Protein AF-A0A349W3C4-F1 (afdb_monomer)

Nearest PDB structures (foldseek):
  3vkg-assembly2_A  TM=5.507E-01  e=6.284E+00  Dictyostelium discoideum
  4fqd-assembly2_A  TM=3.760E-01  e=5.141E+00  Streptomyces tendae
  5umq-assembly1_A  TM=2.753E-01  e=2.815E+00  Streptomyces sp. CB03234

Radius of gyration: 19.96 Å; Cα contacts (8 Å, |Δi|>4): 110; chains: 1; bounding box: 44×36×57 Å

pLDDT: mean 89.59, std 10.5, range [45.59, 98.31]

Sequence (102 aa):
TVGSTDTYIVDKVVICTGHKWPTKYEGNVEHYFESPYPPSKLALKTNHAVGIRGASLTAIDAIRTLARHNGSFEALETGELRYEIDPGSENFKILMHTRSGL

Solvent-accessible surface area (backbone atoms only — not comparable to full-atom values): 6838 Å² total; per-residue (Å²): 132,88,75,80,88,79,86,82,93,69,98,76,87,85,90,82,85,76,84,83,76,85,81,83,45,51,90,76,38,86,96,42,84,60,77,88,65,62,62,80,82,44,66,47,71,46,58,42,75,43,80,42,84,46,83,50,71,69,42,53,50,50,50,56,34,31,47,62,45,30,24,48,76,45,78,43,97,86,75,47,76,47,77,45,71,32,92,80,11,84,51,48,45,80,46,78,43,43,97,83,59,130

Mean predicted aligned error: 6.49 Å

Foldseek 3Di:
DPDDPDDDDDPDDDDDPDDDFDDDPVVPPPPDDGPPDDLVVLLDADQAEDEDEADDVSSVSSVVSNQVNQWDWDQDPVRDIDTDGDPVRNHYDYDYHYPVGD

Structure (mmCIF, N/CA/C/O backbone):
data_AF-A0A349W3C4-F1
#
_entry.id   AF-A0A349W3C4-F1
#
loop_
_atom_site.group_PDB
_atom_site.id
_atom_site.type_symbol
_atom_site.label_atom_id
_atom_site.label_alt_id
_atom_site.label_comp_id
_atom_site.label_asym_id
_atom_site.label_entity_id
_atom_site.label_seq_id
_atom_site.pdbx_PDB_ins_code
_atom_site.Cartn_x
_atom_site.Cartn_y
_atom_site.Cartn_z
_ato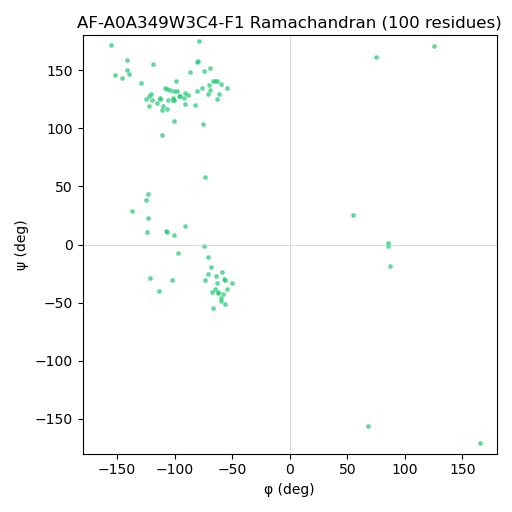m_site.occupancy
_atom_site.B_iso_or_equiv
_atom_site.auth_seq_id
_atom_site.auth_comp_id
_atom_site.auth_asym_id
_atom_site.auth_atom_id
_atom_site.pdbx_PDB_model_num
ATOM 1 N N . THR A 1 1 ? 6.987 -11.775 -25.055 1.00 45.59 1 THR A N 1
ATOM 2 C CA . THR A 1 1 ? 7.460 -10.541 -25.710 1.00 45.59 1 THR A CA 1
ATOM 3 C C . THR A 1 1 ? 8.573 -10.923 -26.648 1.00 45.59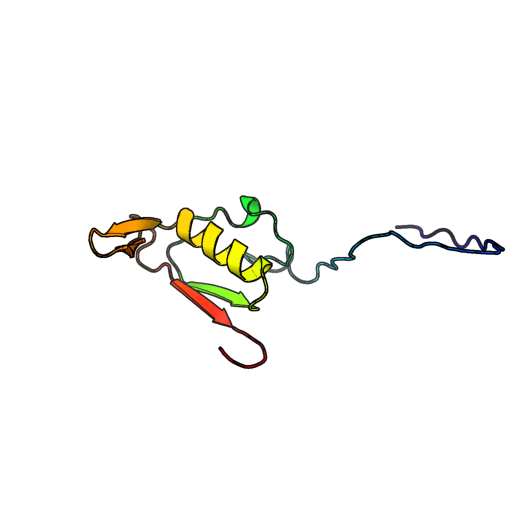 1 THR A C 1
ATOM 5 O O . THR A 1 1 ? 9.598 -11.394 -26.172 1.00 45.59 1 THR A O 1
ATOM 8 N N . VAL A 1 2 ? 8.351 -10.838 -27.956 1.00 48.69 2 VAL A N 1
ATOM 9 C CA . VAL A 1 2 ? 9.430 -11.034 -28.929 1.00 48.69 2 VAL A CA 1
ATOM 10 C C . VAL A 1 2 ? 10.257 -9.753 -28.884 1.00 48.69 2 VAL A C 1
ATOM 12 O O . VAL A 1 2 ? 9.781 -8.704 -29.303 1.00 48.69 2 VAL A O 1
ATOM 15 N N . GLY A 1 3 ? 11.426 -9.799 -28.245 1.00 60.34 3 GLY A N 1
ATOM 16 C CA . GLY A 1 3 ? 12.400 -8.718 -28.375 1.00 60.34 3 GLY A CA 1
ATOM 17 C C . GLY A 1 3 ? 12.942 -8.746 -29.798 1.00 60.34 3 GLY A C 1
ATOM 18 O O . GLY A 1 3 ? 13.264 -9.827 -30.290 1.00 60.34 3 GLY A O 1
ATOM 19 N N . SER A 1 4 ? 13.001 -7.597 -30.469 1.00 73.38 4 SER A N 1
ATOM 20 C CA . SER A 1 4 ? 13.717 -7.524 -31.741 1.00 73.38 4 SER A CA 1
ATOM 21 C C . SER A 1 4 ? 15.210 -7.739 -31.469 1.00 73.38 4 SER A C 1
ATOM 23 O O . SER A 1 4 ? 15.739 -7.301 -30.445 1.00 73.38 4 SER A O 1
ATOM 25 N N . THR A 1 5 ? 15.875 -8.478 -32.351 1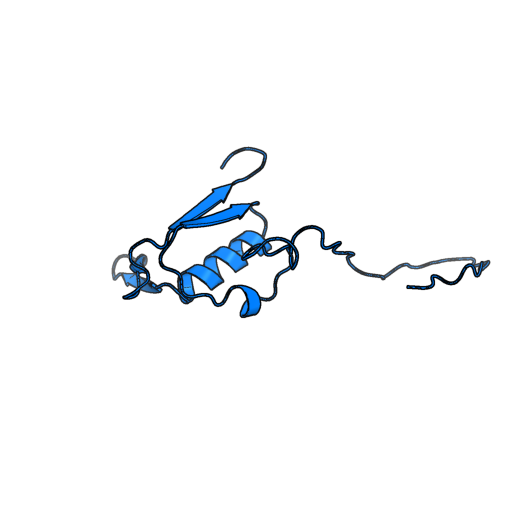.00 83.12 5 THR A N 1
ATOM 26 C CA . THR A 1 5 ? 17.329 -8.701 -32.319 1.00 83.12 5 THR A CA 1
ATOM 27 C C . THR A 1 5 ? 18.080 -7.655 -33.143 1.00 83.12 5 THR A C 1
ATOM 29 O O . THR A 1 5 ? 19.238 -7.861 -33.501 1.00 83.12 5 THR A O 1
ATOM 32 N N . ASP A 1 6 ? 17.420 -6.549 -33.485 1.00 87.44 6 ASP A N 1
ATOM 33 C CA . ASP A 1 6 ? 17.989 -5.548 -34.376 1.00 87.44 6 ASP A CA 1
ATOM 34 C C . ASP A 1 6 ? 19.124 -4.799 -33.683 1.00 87.44 6 ASP A C 1
ATOM 36 O O . ASP A 1 6 ? 19.042 -4.415 -32.515 1.00 87.44 6 ASP A O 1
ATOM 40 N N . THR A 1 7 ? 20.201 -4.588 -34.431 1.00 90.44 7 THR A N 1
ATOM 41 C CA . THR A 1 7 ? 21.372 -3.843 -33.973 1.00 90.44 7 THR A CA 1
ATOM 42 C C . THR A 1 7 ? 21.399 -2.487 -34.658 1.00 90.44 7 THR A C 1
ATOM 44 O O . THR A 1 7 ? 21.242 -2.397 -35.874 1.00 90.44 7 THR A O 1
ATOM 47 N N . TYR A 1 8 ? 21.640 -1.437 -33.878 1.00 91.50 8 TYR A N 1
ATOM 48 C CA . TYR A 1 8 ? 21.709 -0.063 -34.362 1.00 91.50 8 TYR A CA 1
ATOM 49 C C . TYR A 1 8 ? 23.085 0.521 -34.042 1.00 91.50 8 TYR A C 1
ATOM 51 O O . TYR A 1 8 ? 23.539 0.448 -32.900 1.00 91.50 8 TYR A O 1
ATOM 59 N N . ILE A 1 9 ? 23.741 1.114 -35.041 1.00 94.19 9 ILE A N 1
ATOM 60 C CA . ILE A 1 9 ? 24.948 1.923 -34.838 1.00 94.19 9 ILE A CA 1
ATOM 61 C C . ILE A 1 9 ? 24.492 3.365 -34.644 1.00 94.19 9 ILE A C 1
ATOM 63 O O . ILE A 1 9 ? 23.820 3.923 -35.508 1.00 94.19 9 ILE A O 1
ATOM 67 N N . VAL A 1 10 ? 24.834 3.953 -33.501 1.00 95.88 10 VAL A N 1
ATOM 68 C CA . VAL A 1 10 ? 24.459 5.323 -33.142 1.00 95.88 10 VAL A CA 1
ATOM 69 C C . VAL A 1 10 ? 25.627 6.015 -32.453 1.00 95.88 10 VAL A C 1
ATOM 71 O O . 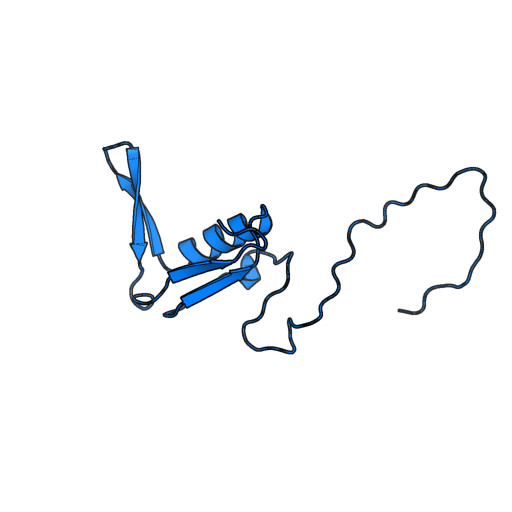VAL A 1 10 ? 26.363 5.383 -31.698 1.00 95.88 10 VAL A O 1
ATOM 74 N N . ASP A 1 11 ? 25.764 7.322 -32.657 1.00 97.06 11 ASP A N 1
ATOM 75 C CA . ASP A 1 11 ? 26.788 8.117 -31.968 1.00 97.06 11 ASP A CA 1
ATOM 76 C C . ASP A 1 11 ? 26.438 8.352 -30.492 1.00 97.06 11 ASP A C 1
ATOM 78 O O . ASP A 1 11 ? 27.316 8.497 -29.640 1.00 97.06 11 ASP A O 1
ATOM 82 N N . LYS A 1 12 ? 25.137 8.414 -30.177 1.00 95.56 12 LYS A N 1
ATOM 83 C CA . LYS A 1 12 ? 24.605 8.581 -28.821 1.00 95.56 12 LYS A CA 1
ATOM 84 C C . LYS A 1 12 ? 23.303 7.809 -28.667 1.00 95.56 12 LYS A C 1
ATOM 86 O O . LYS A 1 12 ? 22.469 7.796 -29.567 1.00 95.56 12 LYS A O 1
ATOM 91 N N . VAL A 1 13 ? 23.109 7.231 -27.487 1.00 94.94 13 VAL A N 1
ATOM 92 C CA . VAL A 1 13 ? 21.878 6.538 -27.100 1.00 94.94 13 VAL A CA 1
ATOM 93 C C . VAL A 1 13 ? 21.389 7.070 -25.758 1.00 94.94 13 VAL A C 1
ATOM 95 O O . VAL A 1 13 ? 22.183 7.303 -24.848 1.00 94.94 13 VAL A O 1
ATOM 98 N N . VAL A 1 14 ? 20.075 7.261 -25.636 1.00 94.50 14 VAL A N 1
ATOM 99 C CA . VAL A 1 14 ? 19.408 7.606 -24.376 1.00 94.50 14 VAL A CA 1
ATOM 100 C C . VAL A 1 14 ? 18.315 6.575 -24.126 1.00 94.50 14 VAL A C 1
ATOM 102 O O . VAL A 1 14 ? 17.463 6.350 -24.983 1.00 94.50 14 VAL A O 1
ATOM 105 N N . ILE A 1 15 ? 18.351 5.931 -22.960 1.00 91.25 15 ILE A N 1
ATOM 106 C CA . ILE A 1 15 ? 17.431 4.850 -22.593 1.00 91.25 15 ILE A CA 1
ATOM 107 C C . ILE A 1 15 ? 16.506 5.355 -21.487 1.00 91.25 15 ILE A C 1
ATOM 109 O O . ILE A 1 15 ? 16.952 5.640 -20.379 1.00 91.25 15 ILE A O 1
ATOM 113 N N . CYS A 1 16 ? 15.208 5.426 -21.791 1.00 93.69 16 CYS A N 1
ATOM 114 C CA . CYS A 1 16 ? 14.165 5.944 -20.897 1.00 93.69 16 CYS A CA 1
ATOM 115 C C . CYS A 1 16 ? 13.031 4.925 -20.684 1.00 93.69 16 CYS A C 1
ATOM 117 O O . CYS A 1 16 ? 11.860 5.287 -20.650 1.00 93.69 16 CYS A O 1
ATOM 119 N N . THR A 1 17 ? 13.349 3.633 -20.570 1.00 91.00 17 THR A N 1
ATOM 120 C CA . THR A 1 17 ? 12.347 2.547 -20.507 1.00 91.00 17 THR A CA 1
ATOM 121 C C . THR A 1 17 ? 11.608 2.439 -19.169 1.00 91.00 17 THR A C 1
ATOM 123 O O . THR A 1 17 ? 10.749 1.576 -19.012 1.00 91.00 17 THR A O 1
ATOM 126 N N . GLY A 1 18 ? 11.942 3.287 -18.195 1.00 89.69 18 GLY A N 1
ATOM 127 C CA . GLY A 1 18 ? 11.348 3.257 -16.863 1.00 89.69 18 GLY A CA 1
ATOM 128 C C . GLY A 1 18 ? 11.726 2.008 -16.062 1.00 89.69 18 GLY A C 1
ATOM 129 O O . GLY A 1 18 ? 12.768 1.388 -16.280 1.00 89.69 18 GLY A O 1
ATOM 130 N N . HIS A 1 19 ? 10.874 1.662 -15.100 1.00 84.56 19 HIS A N 1
ATOM 131 C CA . HIS A 1 19 ? 11.082 0.528 -14.206 1.00 84.56 19 HIS A CA 1
ATOM 132 C C . HIS A 1 19 ? 10.547 -0.772 -14.810 1.00 84.56 19 HIS A C 1
ATOM 134 O O . HIS A 1 19 ? 9.529 -0.792 -15.499 1.00 84.56 19 HIS A O 1
ATOM 140 N N . LYS A 1 20 ? 11.205 -1.882 -14.471 1.00 82.19 20 LYS A N 1
ATOM 141 C CA . LYS A 1 20 ? 10.722 -3.234 -14.747 1.00 82.19 20 LYS A CA 1
ATOM 142 C C . LYS A 1 20 ? 10.326 -3.888 -13.428 1.00 82.19 20 LYS A C 1
ATOM 144 O O . LYS A 1 20 ? 11.181 -4.081 -12.569 1.00 82.19 20 LYS A O 1
ATOM 149 N N . TRP A 1 21 ? 9.058 -4.262 -13.293 1.00 80.81 21 TRP A N 1
ATOM 150 C CA . TRP A 1 21 ? 8.533 -4.934 -12.103 1.00 80.81 21 TRP A CA 1
ATOM 151 C C . TRP A 1 21 ? 8.171 -6.379 -12.444 1.00 80.81 21 TRP A C 1
ATOM 153 O O . TRP A 1 21 ? 7.101 -6.629 -12.994 1.00 80.81 21 TRP A O 1
ATOM 163 N N . PRO A 1 22 ? 9.086 -7.336 -12.224 1.00 79.88 22 PRO A N 1
ATOM 164 C CA . PRO A 1 22 ? 8.781 -8.740 -12.433 1.00 79.88 22 PRO A CA 1
ATOM 165 C C . PRO A 1 22 ? 7.826 -9.232 -11.343 1.00 79.88 22 PRO A C 1
ATOM 167 O O . PRO A 1 22 ? 8.095 -9.059 -10.158 1.00 79.88 22 PRO A O 1
ATOM 170 N N . THR A 1 23 ? 6.742 -9.878 -11.756 1.00 81.69 23 THR A N 1
ATOM 171 C CA . THR A 1 23 ? 5.792 -10.535 -10.857 1.00 81.69 23 THR A CA 1
ATOM 172 C C . THR A 1 23 ? 6.203 -11.992 -10.675 1.00 81.69 23 THR A C 1
ATOM 174 O O . THR A 1 23 ? 6.407 -12.705 -11.659 1.00 81.69 23 THR A O 1
ATOM 177 N N . LYS A 1 24 ? 6.365 -12.437 -9.430 1.00 85.06 24 LYS A N 1
ATOM 178 C CA . LYS A 1 24 ? 6.740 -13.811 -9.081 1.00 85.06 24 LYS A CA 1
ATOM 179 C C . LYS A 1 24 ? 5.624 -14.544 -8.341 1.00 85.06 24 LYS A C 1
ATOM 181 O O . LYS A 1 24 ? 5.409 -15.729 -8.596 1.00 85.06 24 LYS A O 1
ATOM 186 N N . TYR A 1 25 ? 4.935 -13.865 -7.431 1.00 88.00 25 TYR A N 1
ATOM 187 C CA . TYR A 1 25 ? 3.989 -14.507 -6.514 1.00 88.00 25 TYR A CA 1
ATOM 188 C C . TYR A 1 25 ? 2.575 -13.951 -6.622 1.00 88.00 25 TYR A C 1
ATOM 190 O O . TYR A 1 25 ? 1.629 -14.701 -6.387 1.00 88.00 25 TYR A O 1
ATOM 198 N N . GLU A 1 26 ? 2.408 -12.681 -6.998 1.00 87.88 26 GLU A N 1
ATOM 199 C CA . GLU A 1 26 ? 1.069 -12.124 -7.205 1.00 87.88 26 GLU A CA 1
ATOM 200 C C . GLU A 1 26 ? 0.354 -12.884 -8.335 1.00 87.88 26 GLU A C 1
ATOM 202 O O . GLU A 1 26 ? 0.918 -13.126 -9.403 1.00 87.88 26 GLU A O 1
ATOM 207 N N . GLY A 1 27 ? -0.875 -13.327 -8.056 1.00 87.69 27 GLY A N 1
ATOM 208 C CA . GLY A 1 27 ? -1.673 -14.195 -8.932 1.00 87.69 27 GLY A CA 1
ATOM 209 C C . GLY A 1 27 ? -1.425 -15.701 -8.760 1.00 87.69 27 GLY A C 1
ATOM 210 O O . GLY A 1 27 ? -2.289 -16.489 -9.132 1.00 87.69 27 GLY A O 1
ATOM 211 N N . ASN A 1 28 ? -0.302 -16.105 -8.157 1.00 91.94 28 ASN A N 1
ATOM 212 C CA . ASN A 1 28 ? 0.010 -17.513 -7.860 1.00 91.94 28 ASN A CA 1
ATOM 213 C C . ASN A 1 28 ? -0.223 -17.870 -6.387 1.00 91.94 28 ASN A C 1
ATOM 215 O O . ASN A 1 28 ? -0.519 -19.018 -6.063 1.00 91.94 28 ASN A O 1
ATOM 219 N N . VAL A 1 29 ? -0.052 -16.896 -5.493 1.00 92.38 29 VAL A N 1
ATOM 220 C CA . VAL A 1 29 ? -0.310 -17.023 -4.058 1.00 92.38 29 VAL A CA 1
ATOM 221 C C . VAL A 1 29 ? -1.503 -16.142 -3.719 1.00 92.38 29 VAL A C 1
ATOM 223 O O . VAL A 1 29 ? -1.518 -14.950 -4.036 1.00 92.38 29 VAL A O 1
ATOM 226 N N . GLU A 1 30 ? -2.512 -16.736 -3.091 1.00 90.44 30 GLU A N 1
ATOM 227 C CA . GLU A 1 30 ? -3.721 -16.024 -2.693 1.00 90.44 30 GLU A CA 1
ATOM 228 C C . GLU A 1 30 ? -3.384 -14.880 -1.725 1.00 90.44 30 GLU A C 1
ATOM 230 O O . GLU A 1 30 ? -2.530 -15.018 -0.848 1.00 90.44 30 GLU A O 1
ATOM 235 N N . HIS A 1 31 ? -4.032 -13.729 -1.920 1.00 89.38 31 HIS A N 1
ATOM 236 C CA . HIS A 1 31 ? -3.830 -12.515 -1.120 1.00 89.38 31 HIS A CA 1
ATOM 237 C C . HIS A 1 31 ? -2.371 -12.015 -1.041 1.00 89.38 31 HIS A C 1
ATOM 239 O O . HIS A 1 31 ? -2.007 -11.300 -0.106 1.00 89.38 31 HIS A O 1
ATOM 245 N N . TYR A 1 32 ? -1.539 -12.346 -2.035 1.00 91.12 32 TYR A N 1
ATOM 246 C CA . TYR A 1 32 ? -0.178 -11.830 -2.167 1.00 91.12 32 TYR A CA 1
ATOM 247 C C . TYR A 1 32 ? -0.115 -10.718 -3.220 1.00 91.12 32 TYR A C 1
ATOM 249 O O . TYR A 1 32 ? -0.471 -10.932 -4.378 1.00 91.12 32 TYR A O 1
ATOM 257 N N . PHE A 1 33 ? 0.387 -9.547 -2.828 1.00 90.81 33 PHE A N 1
ATOM 258 C CA . PHE A 1 33 ? 0.478 -8.360 -3.683 1.00 90.81 33 PHE A CA 1
ATOM 259 C C . PHE A 1 33 ? 1.930 -7.887 -3.779 1.00 90.81 33 PHE A C 1
ATOM 261 O O . PHE A 1 33 ? 2.596 -7.679 -2.762 1.00 90.81 33 PHE A O 1
ATOM 268 N N . GLU A 1 34 ? 2.434 -7.706 -4.997 1.00 88.81 34 GLU A N 1
ATOM 269 C CA . GLU A 1 34 ? 3.793 -7.248 -5.266 1.00 88.81 34 GLU A CA 1
ATOM 270 C C . GLU A 1 34 ? 3.819 -5.752 -5.573 1.00 88.81 34 GLU A C 1
ATOM 272 O O . GLU A 1 34 ? 2.938 -5.192 -6.226 1.00 88.81 34 GLU A O 1
ATOM 277 N N . SER A 1 35 ? 4.842 -5.071 -5.059 1.00 87.19 35 SER A N 1
ATOM 278 C CA . SER A 1 35 ? 5.020 -3.651 -5.321 1.00 87.19 35 SER A CA 1
ATOM 279 C C . SER A 1 35 ? 5.532 -3.407 -6.750 1.00 87.19 35 SER A C 1
ATOM 281 O O . SER A 1 35 ? 6.312 -4.204 -7.278 1.00 87.19 35 SER A O 1
ATOM 283 N N . PRO A 1 36 ? 5.170 -2.266 -7.362 1.00 82.00 36 PRO A N 1
ATOM 284 C CA . PRO A 1 36 ? 4.243 -1.256 -6.871 1.00 82.00 36 PRO A CA 1
ATOM 285 C C . PRO A 1 36 ? 2.789 -1.666 -7.108 1.00 82.00 36 PRO A C 1
ATOM 287 O O . PRO A 1 36 ? 2.391 -2.035 -8.210 1.00 82.00 36 PRO A O 1
ATOM 290 N N . TYR A 1 37 ? 1.975 -1.532 -6.070 1.00 72.38 37 TYR A N 1
ATOM 291 C CA . TYR A 1 37 ? 0.542 -1.779 -6.145 1.00 72.38 37 TYR A CA 1
ATOM 292 C C . TYR A 1 37 ? -0.197 -0.439 -6.258 1.00 72.38 37 TYR A C 1
ATOM 294 O O . TYR A 1 37 ? 0.085 0.475 -5.478 1.00 72.38 37 TYR A O 1
ATOM 302 N N . PRO A 1 38 ? -1.153 -0.288 -7.195 1.00 77.19 38 PRO A N 1
ATOM 303 C CA . PRO A 1 38 ? -2.090 0.821 -7.120 1.00 77.19 38 PRO A CA 1
ATOM 304 C C . PRO A 1 38 ? -2.931 0.666 -5.840 1.00 77.19 38 PRO A C 1
ATOM 306 O O . PRO A 1 38 ? -3.332 -0.459 -5.523 1.00 77.19 38 PRO A O 1
ATOM 309 N N . PRO A 1 39 ? -3.244 1.760 -5.119 1.00 77.12 39 PRO A N 1
ATOM 310 C CA . PRO A 1 39 ? -4.035 1.704 -3.887 1.00 77.12 39 PRO A CA 1
ATOM 311 C C . PRO A 1 39 ? -5.343 0.915 -4.025 1.00 77.12 39 PRO A C 1
ATOM 313 O O . PRO A 1 39 ? -5.732 0.196 -3.114 1.00 77.12 39 PRO A O 1
ATOM 316 N N . SER A 1 40 ? -5.980 0.950 -5.199 1.00 85.94 40 SER A N 1
ATOM 317 C CA . SER A 1 40 ? -7.205 0.191 -5.475 1.00 85.94 40 SER A CA 1
ATOM 318 C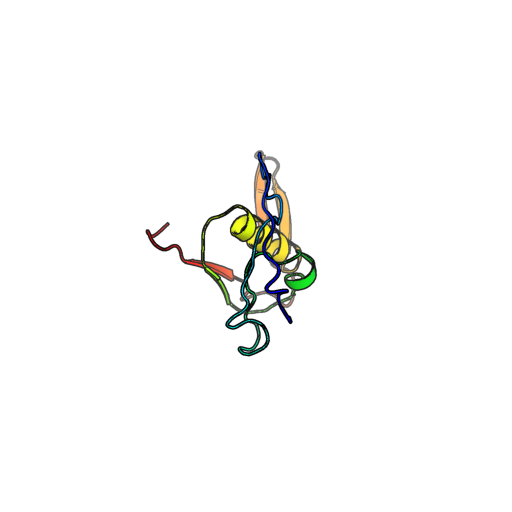 C . SER A 1 40 ? -7.069 -1.324 -5.276 1.00 85.94 40 SER A C 1
ATOM 320 O O . SER A 1 40 ? -8.048 -1.960 -4.900 1.00 85.94 40 SER A O 1
ATOM 322 N N . LYS A 1 41 ? -5.878 -1.915 -5.466 1.00 86.56 41 LYS A N 1
ATOM 323 C CA . LYS A 1 41 ? -5.644 -3.348 -5.194 1.00 86.56 41 LYS A CA 1
ATOM 324 C C . LYS A 1 41 ? -5.650 -3.683 -3.702 1.00 86.56 41 LYS A C 1
ATOM 326 O O . LYS A 1 41 ? -5.911 -4.824 -3.343 1.00 86.56 41 LYS A O 1
ATOM 331 N N . LEU A 1 42 ? -5.333 -2.707 -2.853 1.00 90.81 42 LEU A N 1
ATOM 332 C CA . LEU A 1 42 ? -5.230 -2.865 -1.401 1.00 90.81 42 LEU A CA 1
ATOM 333 C C . LEU A 1 42 ? -6.409 -2.227 -0.656 1.00 90.81 42 LEU A C 1
ATOM 335 O O . LEU A 1 42 ? -6.373 -2.117 0.569 1.00 90.81 42 LEU A O 1
ATOM 339 N N . ALA A 1 43 ? -7.457 -1.827 -1.379 1.00 92.31 43 ALA A N 1
ATOM 340 C CA . ALA A 1 43 ? -8.707 -1.315 -0.832 1.00 92.31 43 ALA A CA 1
ATOM 341 C C . ALA A 1 43 ? -9.559 -2.446 -0.224 1.00 92.31 43 ALA A C 1
ATOM 343 O O . ALA A 1 43 ? -10.676 -2.721 -0.659 1.00 92.31 43 ALA A O 1
ATOM 344 N N . LEU A 1 44 ? -8.986 -3.155 0.746 1.00 93.38 44 LEU A N 1
ATOM 345 C CA . LEU A 1 44 ? -9.531 -4.374 1.329 1.00 93.38 44 LEU A CA 1
ATOM 346 C C . LEU A 1 44 ? -10.036 -4.095 2.739 1.00 93.38 44 LEU A C 1
ATOM 348 O O . LEU A 1 44 ? -9.315 -3.506 3.543 1.00 93.38 44 LEU A O 1
ATOM 352 N N . LYS A 1 45 ? -11.234 -4.590 3.054 1.00 95.69 45 LYS A N 1
ATOM 353 C CA . LYS A 1 45 ? -11.717 -4.709 4.430 1.00 95.69 45 LYS A CA 1
ATOM 354 C C . LYS A 1 45 ? -11.448 -6.125 4.926 1.00 95.69 45 LYS A C 1
ATOM 356 O O . LYS A 1 45 ? -11.765 -7.097 4.248 1.00 95.69 45 LYS A O 1
ATOM 361 N N . THR A 1 46 ? -10.805 -6.233 6.076 1.00 96.06 46 THR A N 1
ATOM 362 C CA . THR A 1 46 ? -10.212 -7.461 6.605 1.00 96.06 46 THR A CA 1
ATOM 363 C C . THR A 1 46 ? -10.419 -7.535 8.112 1.00 96.06 46 THR A C 1
ATOM 365 O O . THR A 1 46 ? -10.465 -6.512 8.792 1.00 96.06 46 THR A O 1
ATOM 368 N N . ASN A 1 47 ? -10.519 -8.756 8.636 1.00 97.25 47 ASN A N 1
ATOM 369 C CA . ASN A 1 47 ? -10.628 -9.031 10.071 1.00 97.25 47 ASN A CA 1
ATOM 370 C C . ASN A 1 47 ? -9.499 -9.964 10.527 1.00 97.25 47 ASN A C 1
ATOM 372 O O . ASN A 1 47 ? -9.721 -10.966 11.203 1.00 97.25 47 ASN A O 1
ATOM 376 N N . HIS A 1 48 ? -8.285 -9.699 10.051 1.00 96.62 48 HIS A N 1
ATOM 377 C CA . HIS A 1 48 ? -7.093 -10.474 10.372 1.00 96.62 48 HIS A CA 1
ATOM 378 C C . HIS A 1 48 ? -5.833 -9.620 10.206 1.00 96.62 48 HIS A C 1
ATOM 380 O O . HIS A 1 48 ? -5.858 -8.506 9.683 1.00 96.62 48 HIS A O 1
ATOM 386 N N . ALA A 1 49 ? -4.701 -10.175 10.631 1.00 96.94 49 ALA A N 1
ATOM 387 C CA . ALA A 1 49 ? -3.403 -9.555 10.439 1.00 96.94 49 ALA A CA 1
ATOM 388 C C . ALA A 1 49 ? -3.024 -9.455 8.952 1.00 96.94 49 ALA A C 1
ATOM 390 O O . ALA A 1 49 ? -3.235 -10.402 8.193 1.00 96.94 49 ALA A O 1
ATOM 391 N N . VAL A 1 50 ? -2.401 -8.344 8.561 1.00 96.00 50 VAL A N 1
ATOM 392 C CA . VAL A 1 50 ? -1.821 -8.133 7.230 1.00 96.00 50 VAL A CA 1
ATOM 393 C C . VAL A 1 50 ? -0.324 -7.882 7.372 1.00 96.00 50 VAL A C 1
ATOM 395 O O . VAL A 1 50 ? 0.104 -6.988 8.102 1.00 96.00 50 VAL A O 1
ATOM 398 N N . GLY A 1 51 ? 0.481 -8.686 6.680 1.00 94.88 51 GLY A N 1
ATOM 399 C CA . GLY A 1 51 ? 1.931 -8.526 6.637 1.00 94.88 51 GLY A CA 1
ATOM 400 C C . GLY A 1 51 ? 2.355 -7.580 5.517 1.00 94.88 51 GLY A C 1
ATOM 401 O O . GLY A 1 51 ? 1.986 -7.787 4.364 1.00 94.88 51 GLY A O 1
ATOM 402 N N . ILE A 1 52 ? 3.176 -6.579 5.831 1.00 93.75 52 ILE A N 1
ATOM 403 C CA . ILE A 1 52 ? 3.809 -5.697 4.842 1.00 93.75 52 ILE A CA 1
ATOM 404 C C . ILE A 1 52 ? 5.315 -5.918 4.893 1.00 93.75 52 ILE A C 1
ATOM 406 O O . ILE A 1 52 ? 5.948 -5.731 5.931 1.00 93.75 52 ILE A O 1
ATOM 410 N N . ARG A 1 53 ? 5.907 -6.307 3.758 1.00 91.38 53 ARG A N 1
ATOM 411 C CA . ARG A 1 53 ? 7.352 -6.528 3.650 1.00 91.38 53 ARG A CA 1
ATOM 412 C C . ARG A 1 53 ? 8.045 -5.332 3.000 1.00 91.38 53 ARG A C 1
ATOM 414 O O . ARG A 1 53 ? 7.990 -5.164 1.785 1.00 91.38 53 ARG A O 1
ATOM 421 N N . GLY A 1 54 ? 8.763 -4.550 3.796 1.00 89.38 54 GLY A N 1
ATOM 422 C CA . GLY A 1 54 ? 9.508 -3.364 3.371 1.00 89.38 54 GLY A CA 1
ATOM 423 C C . GLY A 1 54 ? 9.136 -2.110 4.165 1.00 89.38 54 GLY A C 1
ATOM 424 O O . GLY A 1 54 ? 8.184 -2.112 4.934 1.00 89.38 54 GLY A O 1
ATOM 425 N N . ALA A 1 55 ? 9.907 -1.039 3.967 1.00 90.19 55 ALA A N 1
ATOM 426 C CA . ALA A 1 55 ? 9.696 0.276 4.591 1.00 90.19 55 ALA A CA 1
ATOM 427 C C . ALA A 1 55 ? 9.897 1.430 3.589 1.00 90.19 55 ALA A C 1
ATOM 429 O O . ALA A 1 55 ? 10.331 2.521 3.944 1.00 90.19 55 ALA A O 1
ATOM 430 N N . SER A 1 56 ? 9.640 1.175 2.303 1.00 90.00 56 SER A N 1
ATOM 431 C CA . SER A 1 56 ? 9.675 2.211 1.267 1.00 90.00 56 SER A CA 1
ATOM 432 C C . SER A 1 56 ? 8.393 3.052 1.277 1.00 90.00 56 SER A C 1
ATOM 434 O O . SER A 1 56 ? 7.427 2.728 1.967 1.00 90.00 56 SER A O 1
ATOM 436 N N . LEU A 1 57 ? 8.340 4.096 0.445 1.00 89.81 57 LEU A N 1
ATOM 437 C CA . LEU A 1 57 ? 7.123 4.893 0.243 1.00 89.81 57 LEU A CA 1
ATOM 438 C C . LEU A 1 57 ? 5.920 4.027 -0.154 1.00 89.81 57 LEU A C 1
ATOM 440 O O . LEU A 1 57 ? 4.828 4.204 0.369 1.00 89.81 57 LEU A O 1
ATOM 444 N N . THR A 1 58 ? 6.142 3.005 -0.980 1.00 90.50 58 THR A N 1
ATOM 445 C CA . THR A 1 58 ? 5.097 2.046 -1.349 1.00 90.50 58 THR A CA 1
ATOM 446 C C . THR A 1 58 ? 4.578 1.248 -0.148 1.00 90.50 58 THR A C 1
ATOM 448 O O . THR A 1 58 ? 3.396 0.925 -0.091 1.00 90.50 58 THR A O 1
ATOM 451 N N . ALA A 1 59 ? 5.421 0.944 0.845 1.00 91.56 59 ALA A N 1
ATOM 452 C CA . ALA A 1 59 ? 4.954 0.329 2.088 1.00 91.56 59 ALA A CA 1
ATOM 453 C C . ALA A 1 59 ? 4.073 1.304 2.891 1.00 91.56 59 ALA A C 1
ATOM 455 O O . ALA A 1 59 ? 3.018 0.910 3.376 1.00 91.56 59 ALA A O 1
ATOM 456 N N . ILE A 1 60 ? 4.448 2.585 2.959 1.00 92.00 60 ILE A N 1
ATOM 457 C CA . ILE A 1 60 ? 3.652 3.632 3.624 1.00 92.00 60 ILE A CA 1
ATOM 458 C C . ILE A 1 60 ? 2.288 3.814 2.939 1.00 92.00 60 ILE A C 1
ATOM 460 O O . ILE A 1 60 ? 1.268 3.928 3.621 1.00 92.00 60 ILE A O 1
ATOM 464 N N . ASP A 1 61 ? 2.243 3.792 1.607 1.00 92.69 61 ASP A N 1
ATOM 465 C CA . ASP A 1 61 ? 0.988 3.883 0.853 1.00 92.69 61 ASP A CA 1
ATOM 466 C C . ASP A 1 61 ? 0.085 2.667 1.091 1.00 92.69 61 ASP A C 1
ATOM 468 O O . ASP A 1 61 ? -1.126 2.834 1.260 1.00 92.69 61 ASP A O 1
ATOM 472 N N . ALA A 1 62 ? 0.653 1.458 1.191 1.00 93.69 62 ALA A N 1
ATOM 473 C CA . ALA A 1 62 ? -0.100 0.269 1.596 1.00 93.69 62 ALA A CA 1
ATOM 474 C C . ALA A 1 62 ? -0.706 0.433 2.993 1.00 93.69 62 ALA A C 1
ATOM 476 O O . ALA A 1 62 ? -1.901 0.202 3.158 1.00 93.69 62 ALA A O 1
ATOM 477 N N . ILE A 1 63 ? 0.087 0.880 3.975 1.00 94.62 63 ILE A N 1
ATOM 478 C CA . ILE A 1 63 ? -0.388 1.114 5.348 1.00 94.62 63 ILE A CA 1
ATOM 479 C C . ILE A 1 63 ? -1.558 2.092 5.345 1.00 94.62 63 ILE A C 1
ATOM 481 O O . ILE A 1 63 ? -2.607 1.803 5.912 1.00 9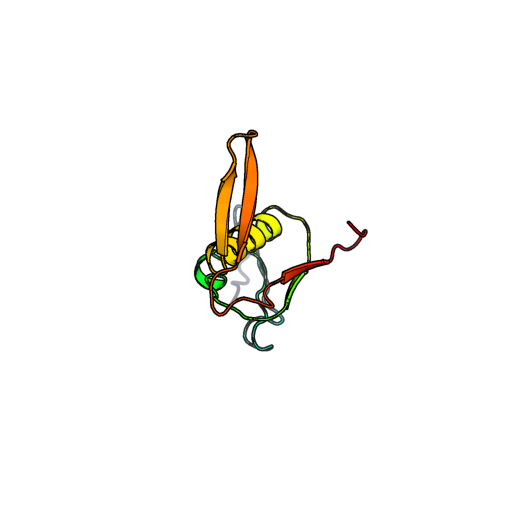4.62 63 ILE A O 1
ATOM 485 N N . ARG A 1 64 ? -1.395 3.244 4.684 1.00 94.56 64 ARG A N 1
ATOM 486 C CA . ARG A 1 64 ? -2.427 4.287 4.621 1.00 94.56 64 ARG A CA 1
ATOM 487 C C . ARG A 1 64 ? -3.699 3.803 3.943 1.00 94.56 64 ARG A C 1
ATOM 489 O O . ARG A 1 64 ? -4.786 4.164 4.382 1.00 94.56 64 ARG A O 1
ATOM 496 N N . THR A 1 65 ? -3.560 3.033 2.871 1.00 95.62 65 THR A N 1
ATOM 497 C CA . THR A 1 65 ? -4.699 2.485 2.133 1.00 95.62 65 THR A CA 1
ATOM 498 C C . THR A 1 65 ? -5.449 1.484 3.003 1.00 95.62 65 THR A C 1
ATOM 500 O O . THR A 1 65 ? -6.630 1.678 3.266 1.00 95.62 65 THR A O 1
ATOM 503 N N . LEU A 1 66 ? -4.754 0.477 3.533 1.00 96.44 66 LEU A N 1
ATOM 504 C CA . LEU A 1 66 ? -5.360 -0.553 4.375 1.00 96.44 66 LEU A CA 1
ATOM 505 C C . LEU A 1 66 ? -6.001 0.054 5.627 1.00 96.44 66 LEU A C 1
ATOM 507 O O . LEU A 1 66 ? -7.155 -0.243 5.914 1.00 96.44 66 LEU A O 1
ATOM 511 N N . ALA A 1 67 ? -5.314 0.959 6.327 1.00 96.75 67 ALA A N 1
ATOM 512 C CA . ALA A 1 67 ? -5.869 1.611 7.512 1.00 96.75 67 ALA A CA 1
ATOM 513 C C . ALA A 1 67 ? -7.185 2.350 7.205 1.00 96.75 67 ALA A C 1
ATOM 515 O O . ALA A 1 67 ? -8.155 2.203 7.932 1.00 96.75 67 ALA A O 1
ATOM 516 N N . ARG A 1 68 ? -7.278 3.073 6.082 1.00 96.19 68 ARG A N 1
ATOM 517 C CA . ARG A 1 68 ? -8.514 3.788 5.702 1.00 96.19 68 ARG A CA 1
ATOM 518 C C . ARG A 1 68 ? -9.687 2.887 5.316 1.00 96.19 68 ARG A C 1
ATOM 520 O O . ARG A 1 68 ? -10.815 3.362 5.285 1.00 96.19 68 ARG A O 1
ATOM 527 N N . HIS A 1 69 ? -9.432 1.629 4.971 1.00 96.94 69 HIS A N 1
ATOM 528 C CA . HIS A 1 69 ? -10.476 0.664 4.615 1.00 96.94 69 HIS A CA 1
ATOM 529 C C . HIS A 1 69 ? -10.881 -0.254 5.779 1.00 96.94 69 HIS A C 1
ATOM 531 O O . HIS A 1 69 ? -11.834 -1.020 5.643 1.00 96.94 69 HIS A O 1
ATOM 537 N N . ASN A 1 70 ? -10.170 -0.184 6.908 1.00 98.31 70 ASN A N 1
ATOM 538 C CA . ASN A 1 70 ? -10.394 -1.019 8.094 1.00 98.31 70 ASN A CA 1
ATOM 539 C C . ASN A 1 70 ? -10.637 -0.180 9.361 1.00 98.31 70 ASN A C 1
ATOM 541 O O . ASN A 1 70 ? -10.604 -0.707 10.475 1.00 98.31 70 ASN A O 1
ATOM 545 N N . GLY A 1 71 ? -10.827 1.127 9.204 1.00 97.56 71 GLY A N 1
ATOM 546 C CA . GLY A 1 71 ? -10.941 2.073 10.298 1.00 97.56 71 GLY A CA 1
ATOM 547 C C . GLY A 1 71 ? -10.800 3.513 9.828 1.00 97.56 71 GLY A C 1
ATOM 548 O O . GLY A 1 71 ? -10.736 3.815 8.632 1.00 97.56 71 GLY A O 1
ATOM 549 N N . SER A 1 72 ? -10.708 4.418 10.792 1.00 97.12 72 SER A N 1
ATOM 550 C CA . SER A 1 72 ? -10.571 5.848 10.543 1.00 97.12 72 SER A CA 1
ATOM 551 C C . SER A 1 72 ? -9.621 6.504 11.542 1.00 97.12 72 SER A C 1
ATOM 553 O O . SER A 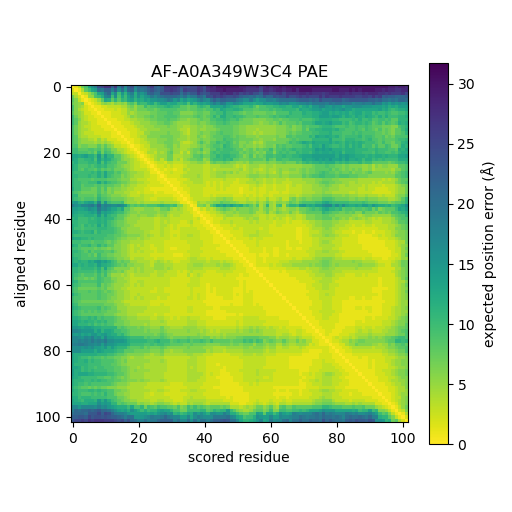1 72 ? -9.325 5.955 12.601 1.00 97.12 72 SER A O 1
ATOM 555 N N . PHE A 1 73 ? -9.089 7.668 11.172 1.00 96.00 73 PHE A N 1
ATOM 556 C CA . PHE A 1 73 ? -8.265 8.480 12.062 1.00 96.00 73 PHE A CA 1
ATOM 557 C C . PHE A 1 73 ? -9.077 9.686 12.518 1.00 96.00 73 PHE A C 1
ATOM 559 O O . PHE A 1 73 ? -9.543 10.458 11.679 1.00 96.00 73 PHE A O 1
ATOM 566 N N . GLU A 1 74 ? -9.195 9.864 13.827 1.00 96.25 74 GLU A N 1
ATOM 567 C CA . GLU A 1 74 ? -9.790 11.038 14.451 1.00 96.25 74 GLU A CA 1
ATOM 568 C C . GLU A 1 74 ? -8.680 11.929 15.019 1.00 96.25 74 GLU A C 1
ATOM 570 O O . GLU A 1 74 ? -7.760 11.451 15.689 1.00 96.25 74 GLU A O 1
ATOM 575 N N . ALA A 1 75 ? -8.756 13.230 14.739 1.00 96.06 75 ALA A N 1
ATOM 576 C CA . ALA A 1 75 ? -7.889 14.213 15.371 1.00 96.06 75 ALA A CA 1
ATOM 577 C C . ALA A 1 75 ? -8.458 14.579 16.742 1.00 96.06 75 ALA A C 1
ATOM 579 O O . ALA A 1 75 ? -9.580 15.071 16.840 1.00 96.06 75 ALA A O 1
ATOM 580 N N . LEU A 1 76 ? -7.674 14.343 17.788 1.00 96.06 76 LEU A N 1
ATOM 581 C CA . LEU A 1 76 ? -8.025 14.722 19.148 1.00 96.06 76 LEU A CA 1
ATOM 582 C C . LEU A 1 76 ? -7.744 16.210 19.373 1.00 96.06 76 LEU A C 1
ATOM 584 O O . LEU A 1 76 ? -6.883 16.805 18.722 1.00 96.06 76 LEU A O 1
ATOM 588 N N . GLU A 1 77 ? -8.410 16.801 20.364 1.00 95.69 77 GLU A N 1
ATOM 589 C CA . GLU A 1 77 ? -8.168 18.192 20.777 1.00 95.69 77 GLU A CA 1
ATOM 590 C C . GLU A 1 77 ? -6.709 18.438 21.208 1.00 95.69 77 GLU A C 1
ATOM 592 O O . GLU A 1 77 ? -6.209 19.556 21.105 1.00 95.69 77 GLU A O 1
ATOM 597 N N . THR A 1 78 ? -5.999 17.387 21.634 1.00 94.31 78 THR A N 1
ATOM 598 C CA . THR A 1 78 ? -4.570 17.423 21.990 1.00 94.31 78 THR A CA 1
ATOM 599 C C . THR A 1 78 ? -3.641 17.585 20.780 1.00 94.31 78 THR A C 1
ATOM 601 O O . THR A 1 78 ? -2.448 17.824 20.956 1.00 94.31 78 THR A O 1
ATOM 604 N N . GLY A 1 79 ? -4.162 17.458 19.554 1.00 93.62 79 GLY A N 1
ATOM 605 C CA . GLY A 1 79 ? -3.385 17.431 18.312 1.00 93.62 79 GLY A CA 1
ATOM 606 C C . GLY A 1 79 ? -2.855 16.043 17.936 1.00 93.62 79 GLY A C 1
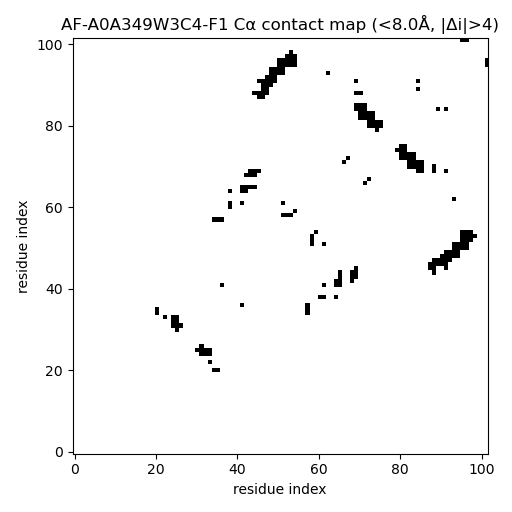ATOM 607 O O . GLY A 1 79 ? -2.216 15.891 16.894 1.00 93.62 79 GLY A O 1
ATOM 608 N N . GLU A 1 80 ? -3.123 15.024 18.753 1.00 95.94 80 GLU A N 1
ATOM 609 C CA . GLU A 1 80 ? -2.790 13.631 18.456 1.00 95.94 80 GLU A CA 1
ATOM 610 C C . GLU A 1 80 ? -3.829 12.994 17.523 1.00 95.94 80 GLU A C 1
ATOM 612 O O . GLU A 1 80 ? -4.980 13.426 17.447 1.00 95.94 80 GLU A O 1
ATOM 617 N N . LEU A 1 81 ? -3.430 11.934 16.816 1.00 94.69 81 LEU A N 1
ATOM 618 C CA . LEU A 1 81 ? -4.344 11.123 16.013 1.00 94.69 81 LEU A CA 1
ATOM 619 C C . LEU A 1 81 ? -4.683 9.834 16.757 1.00 94.69 81 LEU A C 1
ATOM 621 O O . LEU A 1 81 ? -3.786 9.061 17.100 1.00 94.69 81 LEU A O 1
ATOM 625 N N . ARG A 1 82 ? -5.977 9.566 16.933 1.00 96.31 82 ARG A N 1
ATOM 626 C CA . ARG A 1 82 ? -6.485 8.265 17.371 1.00 96.31 82 ARG A CA 1
ATOM 627 C C . ARG A 1 82 ? -6.936 7.473 16.155 1.00 96.31 82 ARG A C 1
ATOM 629 O O . ARG A 1 82 ? -7.656 7.993 15.311 1.00 96.31 82 ARG A O 1
ATOM 636 N N . TYR A 1 83 ? -6.515 6.217 16.062 1.00 96.69 83 TYR A N 1
ATOM 637 C CA . TYR A 1 83 ? -7.044 5.296 15.063 1.00 96.69 83 TYR A CA 1
ATOM 638 C C . TYR A 1 83 ? -8.175 4.470 15.675 1.00 96.69 83 TYR A C 1
ATOM 640 O O . TYR A 1 83 ? -7.986 3.854 16.725 1.00 96.69 83 TYR A O 1
ATOM 648 N N . GLU A 1 84 ? -9.328 4.452 15.018 1.00 97.56 84 GLU A N 1
ATOM 649 C CA . GLU A 1 84 ? -10.499 3.674 15.414 1.00 97.56 84 GLU A CA 1
ATOM 650 C C . GLU A 1 84 ? -10.755 2.574 14.393 1.00 97.56 84 GLU A C 1
ATOM 652 O O . GLU A 1 84 ? -10.856 2.838 13.195 1.00 97.56 84 GLU A O 1
ATOM 657 N N . ILE A 1 85 ? -10.832 1.333 14.873 1.00 97.88 85 ILE A N 1
ATOM 658 C CA . ILE A 1 85 ? -11.116 0.170 14.035 1.00 97.88 85 ILE A CA 1
ATOM 659 C C . ILE A 1 85 ? -12.604 0.144 13.690 1.00 97.88 85 ILE A C 1
ATOM 661 O O . ILE A 1 85 ? -13.460 0.306 14.559 1.00 97.88 85 ILE A O 1
ATOM 665 N N . ASP A 1 86 ? -12.902 -0.114 12.420 1.00 98.19 86 ASP A N 1
ATOM 666 C CA . ASP A 1 86 ? -14.272 -0.275 11.951 1.00 98.19 86 ASP A CA 1
ATOM 667 C C . ASP A 1 86 ? -14.920 -1.571 12.480 1.00 98.19 86 ASP A C 1
ATOM 669 O O . ASP A 1 86 ? -14.248 -2.603 12.596 1.00 98.19 86 ASP A O 1
ATOM 673 N N . PRO A 1 87 ? -16.257 -1.600 12.634 1.00 97.38 87 PRO A N 1
ATOM 674 C CA . PRO A 1 87 ? -16.991 -2.850 12.800 1.00 97.38 87 PRO A CA 1
ATOM 675 C C . PRO A 1 87 ? -16.695 -3.841 11.661 1.00 97.38 87 PRO A C 1
ATOM 677 O O . PRO A 1 87 ? -16.697 -3.475 10.477 1.00 97.38 87 PRO A O 1
ATOM 680 N N . GLY A 1 88 ? -16.454 -5.100 12.025 1.00 97.06 88 GLY A N 1
ATOM 681 C CA . GLY A 1 88 ? -16.053 -6.180 11.124 1.00 97.06 88 GLY A CA 1
ATOM 682 C C . GLY A 1 88 ? -14.547 -6.266 10.856 1.00 97.06 88 GLY A C 1
ATOM 683 O O . GLY A 1 88 ? -14.139 -7.132 10.083 1.00 97.06 88 GLY A O 1
ATOM 684 N N . SER A 1 89 ? -13.732 -5.402 11.467 1.00 98.06 89 SER A N 1
ATOM 685 C CA . SER A 1 89 ? -12.268 -5.377 11.342 1.00 98.06 89 SER A CA 1
ATOM 686 C C . SER A 1 89 ? -11.552 -5.506 12.693 1.00 98.06 89 SER A C 1
ATOM 688 O O . SER A 1 89 ? -10.398 -5.120 12.821 1.00 98.06 89 SER A O 1
ATOM 690 N N . GLU A 1 90 ? -12.200 -6.071 13.711 1.00 97.94 90 GLU A N 1
ATOM 691 C CA . GLU A 1 90 ? -11.739 -6.089 15.110 1.00 97.94 90 GLU A CA 1
ATOM 692 C C . GLU A 1 90 ? -10.337 -6.696 15.310 1.00 97.94 90 GLU A C 1
ATOM 694 O O . GLU A 1 90 ? -9.598 -6.292 16.204 1.00 97.94 90 GLU A O 1
ATOM 699 N N . ASN A 1 91 ? -9.946 -7.650 14.466 1.00 97.62 91 ASN A N 1
ATOM 700 C CA . ASN A 1 91 ? -8.641 -8.315 14.482 1.00 97.62 91 ASN A CA 1
ATOM 701 C C . ASN A 1 91 ? -7.673 -7.763 13.422 1.00 97.62 91 ASN A C 1
ATOM 703 O O . ASN A 1 91 ? -6.605 -8.348 13.194 1.00 97.62 91 ASN A O 1
ATOM 707 N N . PHE A 1 92 ? -8.037 -6.671 12.747 1.00 98.06 92 PHE A N 1
ATOM 708 C CA . PHE A 1 92 ? -7.165 -5.994 11.804 1.00 98.06 92 PHE A CA 1
ATOM 709 C C . PHE A 1 92 ? -5.938 -5.442 12.523 1.00 98.06 92 PHE A C 1
ATOM 711 O O . PHE A 1 92 ? -6.021 -4.672 13.479 1.00 98.06 92 PHE A O 1
ATOM 718 N N . LYS A 1 93 ? -4.769 -5.827 12.023 1.00 97.12 93 LYS A N 1
ATOM 719 C CA . LYS A 1 93 ? -3.484 -5.278 12.448 1.00 97.12 93 LYS A CA 1
ATOM 720 C C . LYS A 1 93 ? -2.493 -5.365 11.307 1.00 97.12 93 LYS A C 1
ATOM 722 O O . LYS A 1 93 ? -2.499 -6.333 10.548 1.00 97.12 93 LYS A O 1
ATOM 727 N N . ILE A 1 94 ? -1.607 -4.384 11.218 1.00 95.94 94 ILE A N 1
ATOM 728 C CA . ILE A 1 94 ? -0.526 -4.385 10.236 1.00 95.94 94 ILE A CA 1
ATOM 729 C C . ILE A 1 94 ? 0.761 -4.820 10.933 1.00 95.94 94 ILE A C 1
ATOM 731 O O . ILE A 1 94 ? 1.173 -4.205 11.915 1.00 95.94 94 ILE A O 1
ATOM 735 N N . LEU A 1 95 ? 1.407 -5.864 10.411 1.00 95.00 95 LEU A N 1
ATOM 736 C CA . LEU A 1 95 ? 2.745 -6.274 10.829 1.00 95.00 95 LEU A CA 1
ATOM 737 C C . LEU A 1 95 ? 3.752 -5.904 9.748 1.00 95.00 95 LEU A C 1
ATOM 739 O O . LEU A 1 95 ? 3.702 -6.407 8.626 1.00 95.00 95 LEU A O 1
ATOM 743 N N . MET A 1 96 ? 4.679 -5.021 10.100 1.00 92.81 96 MET A N 1
ATOM 744 C CA . MET A 1 96 ? 5.750 -4.601 9.207 1.00 92.81 96 MET A CA 1
ATOM 745 C C . MET A 1 96 ? 6.978 -5.488 9.386 1.00 92.81 96 MET A C 1
ATOM 747 O O . MET A 1 96 ? 7.465 -5.680 10.496 1.00 92.81 96 MET A O 1
ATOM 751 N N . HIS A 1 97 ? 7.507 -5.986 8.272 1.00 90.25 97 HIS A N 1
ATOM 752 C CA . HIS A 1 97 ? 8.738 -6.763 8.223 1.00 90.25 97 HIS A CA 1
ATOM 753 C C . HIS A 1 97 ? 9.743 -6.086 7.296 1.00 90.25 97 HIS A C 1
ATOM 755 O O . HIS A 1 97 ? 9.516 -5.955 6.093 1.00 90.25 97 HIS A O 1
ATOM 761 N N . THR A 1 98 ? 10.893 -5.694 7.827 1.00 84.12 98 THR A N 1
ATOM 762 C CA . THR A 1 98 ? 11.988 -5.085 7.063 1.00 84.12 98 THR A CA 1
ATOM 763 C C . THR A 1 98 ? 13.236 -5.957 7.153 1.00 84.12 98 THR A C 1
ATOM 765 O O . THR A 1 98 ? 13.420 -6.731 8.089 1.00 84.12 98 THR A O 1
ATOM 768 N N . ARG A 1 99 ? 14.123 -5.843 6.157 1.00 73.44 99 ARG A N 1
ATOM 769 C CA . ARG A 1 99 ? 15.347 -6.659 6.088 1.00 73.44 99 ARG A CA 1
ATOM 770 C C . ARG A 1 99 ? 16.322 -6.388 7.245 1.00 73.44 99 ARG A C 1
ATOM 772 O O . ARG A 1 99 ? 17.084 -7.280 7.589 1.00 73.44 99 ARG A O 1
ATOM 779 N N . SER A 1 100 ? 16.304 -5.184 7.816 1.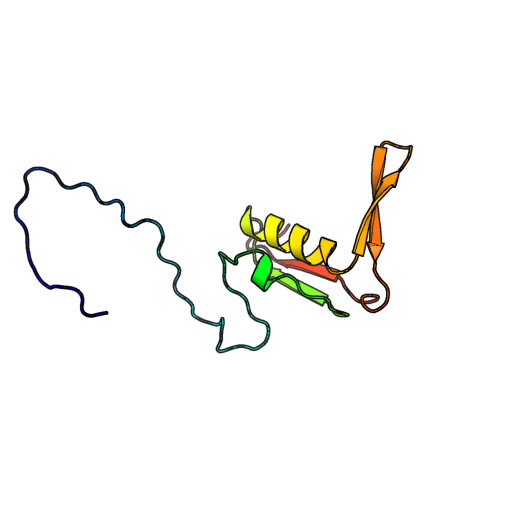00 71.50 100 SER A N 1
ATOM 780 C CA . SER A 1 100 ? 17.232 -4.757 8.875 1.00 71.50 100 SER A CA 1
ATOM 781 C C . SER A 1 100 ? 16.579 -4.651 10.259 1.00 71.50 100 SER A C 1
ATOM 783 O O . SER A 1 100 ? 17.189 -4.086 11.159 1.00 71.50 100 SER A O 1
ATOM 785 N N . GLY A 1 101 ? 15.355 -5.161 10.429 1.00 58.91 101 GLY A N 1
ATOM 786 C CA . GLY A 1 101 ? 14.518 -4.792 11.573 1.00 58.91 101 GLY A CA 1
ATOM 787 C C . GLY A 1 101 ? 13.933 -3.385 11.415 1.00 58.91 101 GLY A C 1
ATOM 788 O O . GLY A 1 101 ? 14.354 -2.615 10.538 1.00 58.91 101 GLY A O 1
ATOM 789 N N . LEU A 1 102 ? 12.879 -3.104 12.180 1.00 49.41 102 LEU A N 1
ATOM 790 C CA . LEU A 1 102 ? 12.414 -1.737 12.401 1.00 49.41 102 LEU A CA 1
ATOM 791 C C . LEU A 1 102 ? 13.094 -1.201 13.658 1.00 49.41 102 LEU A C 1
ATOM 793 O O . LEU A 1 102 ? 13.161 -1.986 14.631 1.00 49.41 102 LEU A O 1
#

Secondary structure (DSSP, 8-state):
----------S------------SSBTTBTT--PSSPPGGGG----SSEEEEE--SHHHHHHHHHHHHHSEEEEE-TTSPEEEEEPTT-TT-EEEEE-TT--